Protein AF-A6GXU8-F1 (afdb_monomer_lite)

pLDDT: mean 87.94, std 10.82, range [52.38, 97.12]

Structure (mmCIF, N/CA/C/O backbone):
data_AF-A6GXU8-F1
#
_entry.id   AF-A6GXU8-F1
#
loop_
_atom_site.group_PDB
_atom_site.id
_atom_site.type_symbol
_atom_site.label_atom_id
_atom_site.label_alt_id
_atom_site.label_comp_id
_atom_site.label_asym_id
_atom_site.label_entity_id
_atom_site.label_seq_id
_atom_site.pdbx_PDB_ins_code
_atom_site.Cartn_x
_atom_site.Cartn_y
_atom_site.Cartn_z
_atom_site.occupancy
_atom_site.B_iso_or_equiv
_atom_site.auth_seq_id
_atom_site.auth_comp_id
_atom_site.auth_asym_id
_atom_site.auth_atom_id
_atom_site.pdbx_PDB_model_num
ATOM 1 N N . MET A 1 1 ? -10.132 -4.594 13.547 1.00 88.06 1 MET A N 1
ATOM 2 C CA . MET A 1 1 ? -8.941 -4.420 12.687 1.00 88.06 1 MET A CA 1
ATOM 3 C C . MET A 1 1 ? -9.405 -4.249 11.252 1.00 88.06 1 MET A C 1
ATOM 5 O O . MET A 1 1 ? -10.310 -4.968 10.826 1.00 88.06 1 MET A O 1
ATOM 9 N N . LYS A 1 2 ? -8.766 -3.343 10.511 1.00 90.88 2 LYS A N 1
ATOM 10 C CA . LYS A 1 2 ? -8.986 -3.109 9.079 1.00 90.88 2 LYS A CA 1
ATOM 11 C C . LYS A 1 2 ? -7.791 -3.615 8.288 1.00 90.88 2 LYS A C 1
ATOM 13 O O . LYS A 1 2 ? -6.652 -3.447 8.721 1.00 90.88 2 LYS A O 1
ATOM 18 N N . THR A 1 3 ? -8.052 -4.188 7.121 1.00 95.12 3 THR A N 1
ATOM 19 C CA . THR A 1 3 ? -7.005 -4.568 6.173 1.00 95.12 3 THR A CA 1
ATOM 20 C C . THR A 1 3 ? -6.884 -3.483 5.115 1.00 95.12 3 THR A C 1
ATOM 22 O O . THR A 1 3 ? -7.880 -2.922 4.665 1.00 95.12 3 THR A O 1
ATOM 25 N N . PHE A 1 4 ? -5.664 -3.191 4.695 1.00 95.56 4 PHE A N 1
ATOM 26 C CA . PHE A 1 4 ? -5.368 -2.249 3.629 1.00 95.56 4 PHE A CA 1
ATOM 27 C C . PHE A 1 4 ? -4.556 -2.952 2.551 1.00 95.56 4 PHE A C 1
ATOM 29 O O . PHE A 1 4 ? -3.670 -3.746 2.850 1.00 95.56 4 PHE A O 1
ATOM 36 N N . GLN A 1 5 ? -4.877 -2.653 1.296 1.00 96.12 5 GLN A N 1
ATOM 37 C CA . GLN A 1 5 ? -4.132 -3.084 0.123 1.00 96.12 5 GLN A CA 1
ATOM 38 C C . GLN A 1 5 ? -3.331 -1.897 -0.409 1.00 96.12 5 GLN A C 1
ATOM 40 O O . GLN A 1 5 ? -3.896 -0.837 -0.691 1.00 96.12 5 GLN A O 1
ATOM 45 N N . ILE A 1 6 ? -2.036 -2.105 -0.600 1.00 95.88 6 ILE A N 1
ATOM 46 C CA . ILE A 1 6 ? -1.136 -1.223 -1.331 1.00 95.88 6 ILE A CA 1
ATOM 47 C C . ILE A 1 6 ? -1.073 -1.737 -2.764 1.00 95.88 6 ILE A C 1
ATOM 49 O O . ILE A 1 6 ? -0.838 -2.917 -2.993 1.00 95.88 6 ILE A O 1
ATOM 53 N N . THR A 1 7 ? -1.291 -0.861 -3.736 1.00 95.38 7 THR A N 1
ATOM 54 C CA . THR A 1 7 ? -1.051 -1.146 -5.153 1.00 95.38 7 THR A CA 1
ATOM 55 C C . THR A 1 7 ? 0.171 -0.362 -5.612 1.00 95.38 7 THR A C 1
ATOM 57 O O . THR A 1 7 ? 0.132 0.873 -5.651 1.00 95.38 7 THR A O 1
ATOM 60 N N . GLN A 1 8 ? 1.229 -1.078 -5.986 1.00 94.00 8 GLN A N 1
ATOM 61 C CA . GLN A 1 8 ? 2.430 -0.529 -6.610 1.00 94.00 8 GLN A CA 1
ATOM 62 C C . GLN A 1 8 ? 2.338 -0.703 -8.129 1.00 94.00 8 GLN A C 1
ATOM 64 O O . GLN A 1 8 ? 2.040 -1.787 -8.621 1.00 94.00 8 GLN A O 1
ATOM 69 N N . ASN A 1 9 ? 2.604 0.363 -8.882 1.00 91.56 9 ASN A N 1
ATOM 70 C CA . ASN A 1 9 ? 2.655 0.322 -10.344 1.00 91.56 9 ASN A CA 1
ATOM 71 C C . ASN A 1 9 ? 4.117 0.267 -10.818 1.00 91.56 9 ASN A C 1
ATOM 73 O O . ASN A 1 9 ? 4.918 1.136 -10.457 1.00 91.56 9 ASN A O 1
ATOM 77 N N . PHE A 1 10 ? 4.460 -0.727 -11.634 1.00 86.94 10 PHE A N 1
ATOM 78 C CA . PHE A 1 10 ? 5.802 -0.912 -12.200 1.00 86.94 10 PHE A CA 1
ATOM 79 C C . PHE A 1 10 ? 5.930 -0.429 -13.652 1.00 86.94 10 PHE A C 1
ATOM 81 O O . PHE A 1 10 ? 7.005 -0.508 -14.239 1.00 86.94 10 PHE A O 1
ATOM 88 N N . GLY A 1 11 ? 4.851 0.094 -14.239 1.00 83.88 11 GLY A N 1
ATOM 89 C CA . GLY A 1 11 ? 4.752 0.357 -15.672 1.00 83.88 11 GLY A CA 1
ATOM 90 C C . GLY A 1 11 ? 4.415 -0.907 -16.467 1.00 83.88 11 GLY A C 1
ATOM 91 O O . GLY A 1 11 ? 4.296 -1.989 -15.905 1.00 83.88 11 GLY A O 1
ATOM 92 N N . GLN A 1 12 ? 4.216 -0.752 -17.783 1.00 83.56 12 GLN A N 1
ATOM 93 C CA . GLN A 1 12 ? 3.954 -1.865 -18.716 1.00 83.56 12 GLN A CA 1
ATOM 94 C C . GLN A 1 12 ? 2.824 -2.812 -18.262 1.00 83.56 12 GLN A C 1
ATOM 96 O O . GLN A 1 12 ? 2.918 -4.025 -18.414 1.00 83.56 12 GLN A O 1
ATOM 101 N N . SER A 1 13 ? 1.763 -2.255 -17.669 1.00 84.06 13 SER A N 1
ATOM 102 C CA . SER A 1 13 ? 0.629 -3.020 -17.122 1.00 84.06 13 SER A CA 1
ATOM 103 C C . SER A 1 13 ? 1.002 -4.020 -16.012 1.00 84.06 13 SER A C 1
ATOM 105 O O . SER A 1 13 ? 0.234 -4.937 -15.731 1.00 84.06 13 SER A O 1
ATOM 107 N N . SER A 1 14 ? 2.153 -3.834 -15.359 1.00 86.38 14 SER A N 1
ATOM 108 C CA . SER A 1 14 ? 2.613 -4.644 -14.232 1.00 86.38 14 SER A CA 1
ATOM 109 C C . SER A 1 14 ? 2.317 -3.956 -12.897 1.00 86.38 14 SER A C 1
ATOM 111 O O . SER A 1 14 ? 2.630 -2.774 -12.692 1.00 86.38 14 SER A O 1
ATOM 113 N N . TYR A 1 15 ? 1.710 -4.709 -11.978 1.00 89.62 15 TYR A N 1
ATOM 114 C CA . TYR A 1 15 ? 1.269 -4.236 -10.669 1.00 89.62 15 TYR A CA 1
ATOM 115 C C . TYR A 1 15 ? 1.692 -5.208 -9.568 1.00 89.62 15 TYR A C 1
ATOM 117 O O . TYR A 1 15 ? 1.713 -6.419 -9.770 1.00 89.62 15 TYR A O 1
ATOM 125 N N . GLY A 1 16 ? 2.006 -4.658 -8.399 1.00 89.81 16 GLY A N 1
ATOM 126 C CA . GLY A 1 16 ? 2.271 -5.403 -7.173 1.00 89.81 16 GLY A CA 1
ATOM 127 C C . GLY A 1 16 ? 1.230 -5.061 -6.125 1.00 89.81 16 GLY A C 1
ATOM 128 O O . GLY A 1 16 ? 0.760 -3.919 -6.065 1.00 89.81 16 GLY A O 1
ATOM 129 N N . TRP A 1 17 ? 0.883 -6.048 -5.307 1.00 92.31 17 TRP A N 1
ATOM 130 C CA . TRP A 1 17 ? -0.082 -5.885 -4.232 1.00 92.31 17 TRP A CA 1
ATOM 131 C C . TRP A 1 17 ? 0.523 -6.343 -2.921 1.00 92.31 17 TRP A C 1
ATOM 133 O O . TRP A 1 17 ? 0.880 -7.507 -2.785 1.00 92.31 17 TRP A O 1
ATOM 143 N N . GLU A 1 18 ? 0.568 -5.432 -1.960 1.00 94.25 18 GLU A N 1
ATOM 144 C CA . GLU A 1 18 ? 0.941 -5.733 -0.582 1.00 94.25 18 GLU A CA 1
ATOM 145 C C . GLU A 1 18 ? -0.256 -5.483 0.328 1.00 94.25 18 GLU A C 1
ATOM 147 O O . GLU A 1 18 ? -1.106 -4.636 0.036 1.00 94.25 18 GLU A O 1
ATOM 152 N N . TYR A 1 19 ? -0.330 -6.211 1.437 1.00 94.75 19 TYR A N 1
ATOM 153 C CA . TYR A 1 19 ? -1.418 -6.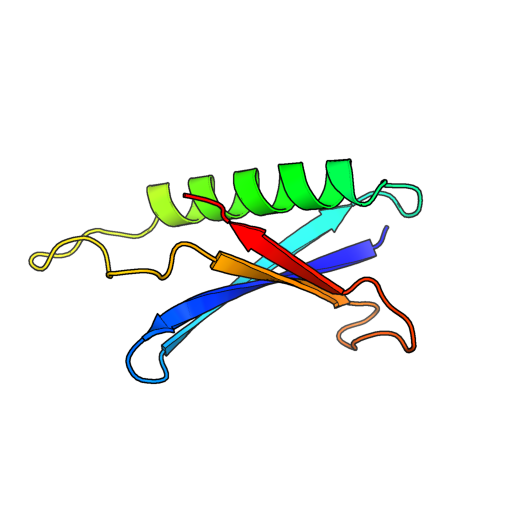076 2.399 1.00 94.75 19 TYR A CA 1
ATOM 154 C C . TYR A 1 19 ? -0.872 -5.861 3.801 1.00 94.75 19 TYR A C 1
ATOM 156 O O . TYR A 1 19 ? 0.113 -6.477 4.202 1.00 94.75 19 TYR A O 1
ATOM 164 N N . PHE A 1 20 ? -1.541 -5.007 4.567 1.00 95.56 20 PHE A N 1
ATOM 165 C CA . PHE A 1 20 ? -1.226 -4.786 5.974 1.00 95.56 20 PHE A CA 1
ATOM 166 C C . PHE A 1 20 ? -2.498 -4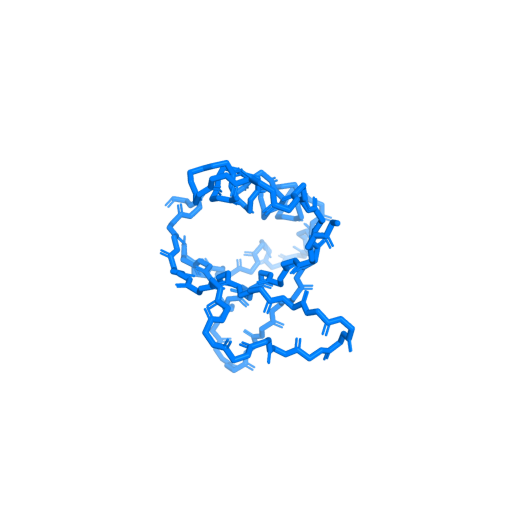.543 6.783 1.00 95.56 20 PHE A C 1
ATOM 168 O O . PHE A 1 20 ? -3.542 -4.183 6.235 1.00 95.56 20 PHE A O 1
ATOM 175 N N . ASN A 1 21 ? -2.419 -4.766 8.093 1.00 95.44 21 ASN A N 1
ATOM 176 C CA . ASN A 1 21 ? -3.542 -4.598 9.008 1.00 95.44 21 ASN A CA 1
ATOM 177 C C . ASN A 1 21 ? -3.285 -3.420 9.946 1.00 95.44 21 ASN A C 1
ATOM 179 O O . ASN A 1 21 ? -2.168 -3.248 10.424 1.00 95.44 21 ASN A O 1
ATOM 183 N N . MET A 1 22 ? -4.333 -2.652 10.239 1.00 95.25 22 MET A N 1
ATOM 184 C CA . MET A 1 22 ? -4.298 -1.544 11.193 1.00 95.25 22 MET A CA 1
ATOM 185 C C . MET A 1 22 ? -5.478 -1.620 12.175 1.00 95.25 22 MET A C 1
ATOM 187 O O . MET A 1 22 ? -6.516 -2.227 11.869 1.00 95.25 22 MET A O 1
ATOM 191 N N . PRO A 1 23 ? -5.357 -0.993 13.358 1.00 94.06 23 PRO A N 1
ATOM 192 C CA . PRO A 1 23 ? -6.483 -0.758 14.258 1.00 94.06 23 PRO A CA 1
ATOM 193 C C . PRO A 1 23 ? -7.643 -0.020 13.570 1.00 94.06 23 PRO A C 1
ATOM 195 O O . PRO A 1 23 ? -7.439 0.768 12.648 1.00 94.06 23 PRO A O 1
ATOM 198 N N . ASP A 1 24 ? -8.881 -0.253 14.019 1.00 89.62 24 ASP A N 1
ATOM 199 C CA . ASP A 1 24 ? -10.072 0.340 13.380 1.00 89.62 24 ASP A CA 1
ATOM 200 C C . ASP A 1 24 ? -10.139 1.867 13.528 1.00 89.62 24 ASP A C 1
ATOM 202 O O . ASP A 1 24 ? -10.754 2.539 12.693 1.00 89.62 24 ASP A O 1
ATOM 206 N N . ASN A 1 25 ? -9.490 2.386 14.571 1.00 92.19 25 ASN A N 1
ATOM 207 C CA . ASN A 1 25 ? -9.369 3.795 14.926 1.00 92.19 25 ASN A CA 1
ATOM 208 C C . ASN A 1 25 ? -8.098 4.464 14.374 1.00 92.19 25 ASN A C 1
ATOM 210 O O . ASN A 1 25 ? -7.860 5.621 14.708 1.00 92.19 25 ASN A O 1
ATOM 214 N N . ALA A 1 26 ? -7.294 3.763 13.565 1.00 93.31 26 ALA A N 1
ATOM 215 C CA . ALA A 1 26 ? -6.089 4.340 12.982 1.00 93.31 26 ALA A CA 1
ATOM 216 C C . ALA A 1 26 ? -6.429 5.565 12.122 1.00 93.31 26 ALA A C 1
ATOM 218 O O . ALA A 1 26 ? -7.363 5.538 11.309 1.00 93.31 26 ALA A O 1
ATOM 219 N N . THR A 1 27 ? -5.659 6.635 12.290 1.00 94.75 27 THR A N 1
ATOM 220 C CA . THR A 1 27 ? -5.820 7.854 11.498 1.00 94.75 27 THR A CA 1
ATOM 221 C C . THR A 1 27 ? -5.275 7.651 10.087 1.00 94.75 27 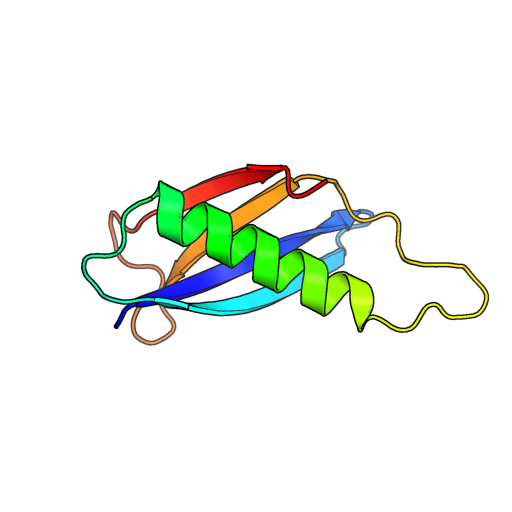THR A C 1
ATOM 223 O O . THR A 1 27 ? -4.484 6.747 9.809 1.00 94.75 27 THR A O 1
ATOM 226 N N . LYS A 1 28 ? -5.674 8.526 9.158 1.00 93.69 28 LYS A N 1
ATOM 227 C CA . LYS A 1 28 ? -5.142 8.500 7.790 1.00 93.69 28 LYS A CA 1
ATOM 228 C C . LYS A 1 28 ? -3.612 8.616 7.769 1.00 93.69 28 LYS A C 1
ATOM 230 O O . LYS A 1 28 ? -2.972 7.920 6.990 1.00 93.69 28 LYS A O 1
ATOM 235 N N . GLU A 1 29 ? -3.044 9.462 8.624 1.00 95.50 29 GLU A N 1
ATOM 236 C CA . GLU A 1 29 ? -1.599 9.700 8.727 1.00 95.50 29 GLU A CA 1
ATOM 237 C C . GLU A 1 29 ? -0.849 8.453 9.212 1.00 95.50 29 GLU A C 1
ATOM 239 O O . GLU A 1 29 ? 0.210 8.113 8.682 1.00 95.50 29 GLU A O 1
ATOM 244 N N . GLU A 1 30 ? -1.420 7.720 10.170 1.00 96.50 30 GLU A N 1
ATOM 245 C CA . GLU A 1 30 ? -0.868 6.446 10.641 1.00 96.50 30 GLU A CA 1
ATOM 246 C C . GLU A 1 30 ? -0.921 5.374 9.549 1.00 96.50 30 GLU A C 1
ATOM 248 O O . GLU A 1 30 ? 0.069 4.676 9.321 1.00 96.50 30 GLU A O 1
ATOM 253 N N . ILE A 1 31 ? -2.049 5.276 8.834 1.00 96.19 31 ILE A N 1
ATOM 254 C CA . ILE A 1 31 ? -2.215 4.344 7.708 1.00 96.19 31 ILE A CA 1
ATOM 255 C C . ILE A 1 31 ? -1.212 4.673 6.593 1.00 96.19 31 ILE A C 1
ATOM 257 O O . ILE A 1 31 ? -0.619 3.769 6.009 1.00 96.19 31 ILE A O 1
ATOM 261 N N . GLU A 1 32 ? -1.001 5.955 6.297 1.00 96.94 32 GLU A N 1
ATOM 262 C CA . GLU A 1 32 ? -0.039 6.415 5.295 1.00 96.94 32 GLU A CA 1
ATOM 263 C C . GLU A 1 32 ? 1.403 6.076 5.684 1.00 96.94 32 GLU A C 1
ATOM 265 O O . GLU A 1 32 ? 2.143 5.496 4.883 1.00 96.94 32 GLU A O 1
ATOM 270 N N . LYS A 1 33 ? 1.792 6.374 6.928 1.00 97.12 33 LYS A N 1
ATOM 271 C CA . LYS A 1 33 ? 3.123 6.055 7.453 1.00 97.12 33 LYS A CA 1
ATOM 272 C C . LYS A 1 33 ? 3.399 4.553 7.399 1.00 97.12 33 LYS A C 1
ATOM 274 O O . LYS A 1 33 ? 4.490 4.148 6.988 1.00 97.12 33 LYS A O 1
ATOM 279 N N . GLU A 1 34 ? 2.415 3.739 7.768 1.00 97.12 34 GLU A N 1
ATOM 280 C CA . GLU A 1 34 ? 2.539 2.286 7.721 1.00 97.12 34 GLU A CA 1
ATOM 281 C C . GLU A 1 34 ? 2.603 1.763 6.280 1.00 97.12 34 GLU A C 1
ATOM 283 O O . GLU A 1 34 ? 3.473 0.949 5.968 1.00 97.12 34 GLU A O 1
ATOM 288 N N . ALA A 1 35 ? 1.782 2.292 5.367 1.00 96.50 35 ALA A N 1
ATOM 289 C CA . ALA A 1 35 ? 1.833 1.923 3.954 1.00 96.50 35 ALA A CA 1
ATOM 290 C C . ALA A 1 35 ? 3.215 2.198 3.335 1.00 96.50 35 ALA A C 1
ATOM 292 O O . ALA A 1 35 ? 3.771 1.347 2.638 1.00 96.50 35 ALA A O 1
ATOM 293 N N . ILE A 1 36 ? 3.813 3.357 3.634 1.00 96.19 36 ILE A N 1
ATOM 294 C CA . ILE A 1 36 ? 5.168 3.700 3.179 1.00 96.19 36 ILE A CA 1
ATOM 295 C C . ILE A 1 36 ? 6.205 2.746 3.786 1.00 96.19 36 ILE A C 1
ATOM 297 O O . ILE A 1 36 ? 7.126 2.31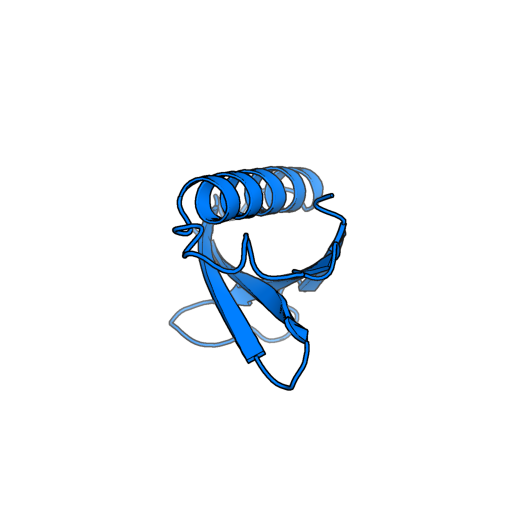4 3.088 1.00 96.19 36 ILE A O 1
ATOM 301 N N . ARG A 1 37 ? 6.078 2.402 5.075 1.00 96.50 37 ARG A N 1
ATOM 302 C CA . ARG A 1 37 ? 6.984 1.465 5.756 1.00 96.50 37 ARG A CA 1
ATOM 303 C C . ARG A 1 37 ? 6.947 0.080 5.105 1.00 96.50 37 ARG A C 1
ATOM 305 O O . ARG A 1 37 ? 8.009 -0.474 4.819 1.00 96.50 37 ARG A O 1
ATOM 312 N N . VAL A 1 38 ? 5.748 -0.445 4.848 1.00 95.62 38 VAL A N 1
ATOM 313 C CA . VAL A 1 38 ? 5.531 -1.742 4.191 1.00 95.62 38 VAL A CA 1
ATOM 314 C C . VAL A 1 38 ? 6.108 -1.728 2.775 1.00 95.62 38 VAL A C 1
ATOM 316 O O . VAL A 1 38 ? 6.919 -2.594 2.458 1.00 95.62 38 VAL A O 1
ATOM 319 N N . GLN A 1 39 ? 5.811 -0.699 1.971 1.00 94.25 39 GLN A N 1
ATOM 320 C CA . GLN A 1 39 ? 6.345 -0.575 0.608 1.00 94.25 39 GLN A CA 1
ATOM 321 C C . GLN A 1 39 ? 7.880 -0.505 0.583 1.00 94.25 39 GLN A C 1
ATOM 323 O O . GLN A 1 39 ? 8.524 -1.122 -0.262 1.00 94.25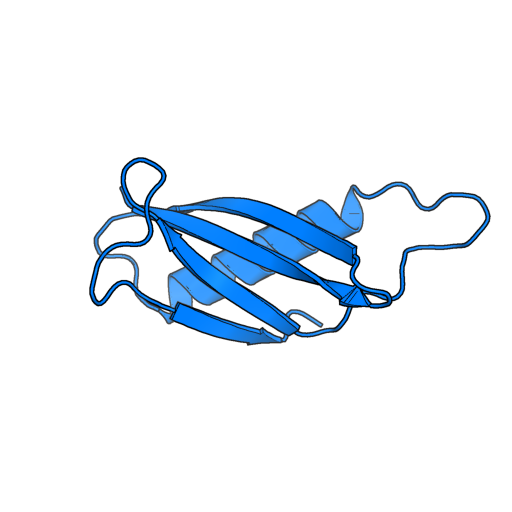 39 GLN A O 1
ATOM 328 N N . LYS A 1 40 ? 8.501 0.224 1.520 1.00 92.50 40 LYS A N 1
ATOM 329 C CA . LYS A 1 40 ? 9.969 0.294 1.623 1.00 92.50 40 LYS A CA 1
ATOM 330 C C . LYS A 1 40 ? 10.590 -1.049 2.004 1.00 92.50 40 LYS A C 1
ATOM 332 O O . LYS A 1 40 ? 11.667 -1.376 1.504 1.00 92.50 40 LYS A O 1
ATOM 337 N N . LEU A 1 41 ? 9.941 -1.803 2.891 1.00 91.81 41 LEU A N 1
ATOM 338 C CA . LEU A 1 41 ? 10.407 -3.123 3.308 1.00 91.81 41 LEU A CA 1
ATOM 339 C C . LEU A 1 41 ? 10.315 -4.128 2.156 1.00 91.81 41 LEU A C 1
ATOM 341 O O . LEU A 1 41 ? 11.293 -4.812 1.866 1.00 91.81 41 LEU A O 1
ATOM 345 N N . ASP A 1 42 ? 9.180 -4.165 1.468 1.00 89.50 42 ASP A N 1
ATOM 346 C CA . ASP A 1 42 ? 8.990 -5.000 0.285 1.00 89.50 42 ASP A CA 1
ATOM 347 C C . ASP A 1 42 ? 9.980 -4.611 -0.833 1.00 89.50 42 ASP A C 1
ATOM 349 O O . ASP A 1 42 ? 10.729 -5.463 -1.312 1.00 89.50 42 ASP A O 1
ATOM 353 N N . TYR A 1 43 ? 10.150 -3.318 -1.135 1.00 87.06 43 TYR A N 1
ATOM 354 C CA . TYR A 1 43 ? 11.180 -2.860 -2.074 1.00 87.06 43 TYR A CA 1
ATOM 355 C C . TYR A 1 43 ? 12.598 -3.315 -1.691 1.00 87.06 43 TYR A C 1
ATOM 357 O O . TYR A 1 43 ? 13.425 -3.622 -2.559 1.00 87.06 43 TYR A O 1
ATOM 365 N N . LYS A 1 44 ? 12.923 -3.334 -0.392 1.00 86.56 44 LYS A N 1
ATOM 366 C CA . LYS A 1 44 ? 14.218 -3.825 0.096 1.00 86.56 44 LYS A CA 1
ATOM 367 C C . LYS A 1 44 ? 14.375 -5.323 -0.183 1.00 86.56 44 LYS A C 1
ATOM 369 O O . LYS A 1 44 ? 15.458 -5.713 -0.615 1.00 86.56 44 LYS A O 1
ATOM 374 N N . ASN A 1 45 ? 13.311 -6.099 0.018 1.00 84.81 45 ASN A N 1
ATOM 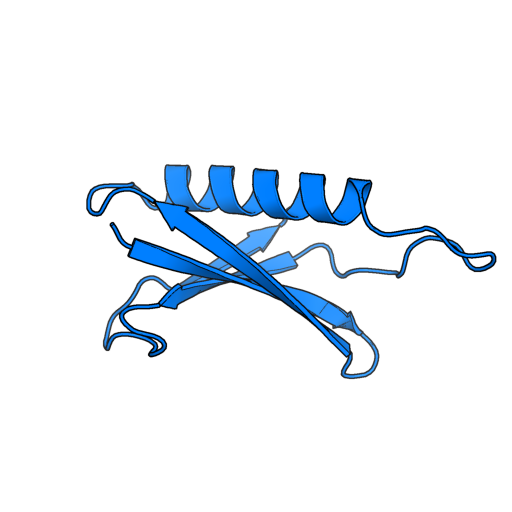375 C CA . ASN A 1 45 ? 13.287 -7.557 -0.104 1.00 84.81 45 ASN A CA 1
ATOM 376 C C . ASN A 1 45 ? 13.150 -8.063 -1.549 1.00 84.81 45 ASN A C 1
ATOM 378 O O . ASN A 1 45 ? 13.519 -9.204 -1.824 1.00 84.81 45 ASN A O 1
ATOM 382 N N . ARG A 1 46 ? 12.658 -7.240 -2.485 1.00 79.69 46 ARG A N 1
ATOM 383 C CA . ARG A 1 46 ? 12.605 -7.603 -3.907 1.00 79.69 46 ARG A CA 1
ATOM 384 C C . ARG A 1 46 ? 14.007 -7.850 -4.454 1.00 79.69 46 ARG A C 1
ATOM 386 O O . ARG A 1 46 ? 14.875 -6.972 -4.415 1.00 79.69 46 ARG A O 1
ATOM 393 N N . PHE A 1 47 ? 14.195 -9.056 -4.981 1.00 66.69 47 PHE A N 1
ATOM 394 C CA . PHE A 1 47 ? 15.443 -9.503 -5.579 1.00 66.69 47 PHE A CA 1
ATOM 395 C C . PHE A 1 47 ? 15.803 -8.598 -6.763 1.00 66.69 47 PHE A C 1
ATOM 397 O O . PHE A 1 47 ? 15.050 -8.491 -7.732 1.00 66.69 47 PHE A O 1
ATOM 404 N N . SER A 1 48 ? 16.955 -7.934 -6.699 1.00 60.69 48 SER A N 1
ATOM 405 C CA . SER A 1 48 ? 17.542 -7.283 -7.866 1.00 60.69 48 SER A CA 1
ATOM 406 C C . SER A 1 48 ? 18.219 -8.364 -8.700 1.00 60.69 48 SER A C 1
ATOM 408 O O . SER A 1 48 ? 19.352 -8.747 -8.411 1.00 60.69 48 SER A O 1
ATOM 410 N N . GLY A 1 49 ? 17.520 -8.897 -9.701 1.00 55.91 49 GLY A N 1
ATOM 411 C CA . GLY A 1 49 ? 18.168 -9.721 -10.721 1.00 55.91 49 GLY A CA 1
ATOM 412 C C . GLY A 1 49 ? 19.244 -8.932 -11.485 1.00 55.91 49 GLY A C 1
ATOM 413 O O . GLY A 1 49 ? 19.469 -7.745 -11.235 1.00 55.91 49 GLY A O 1
ATOM 414 N N . PHE A 1 50 ? 19.871 -9.574 -12.474 1.00 52.38 50 PHE A N 1
ATOM 415 C CA . PHE A 1 50 ? 20.936 -8.996 -13.316 1.00 52.38 50 PHE A CA 1
ATOM 416 C C . PHE A 1 50 ? 20.581 -7.657 -14.004 1.00 52.38 50 PHE A C 1
ATOM 418 O O . PHE A 1 50 ? 21.474 -6.951 -14.459 1.00 52.38 50 PHE A O 1
ATOM 425 N N . SER A 1 51 ? 19.299 -7.283 -14.063 1.00 53.56 51 SER A N 1
ATOM 426 C CA . SER A 1 51 ? 18.787 -6.071 -14.723 1.00 53.56 51 SER A CA 1
ATOM 427 C C . SER A 1 51 ? 18.458 -4.912 -13.766 1.00 53.56 51 SER A C 1
ATOM 429 O O . SER A 1 51 ? 17.857 -3.924 -14.183 1.00 53.56 51 SER A O 1
ATOM 431 N N . GLY A 1 52 ? 18.846 -5.005 -12.489 1.00 57.75 52 GLY A N 1
ATOM 432 C CA . GLY A 1 52 ? 18.533 -3.989 -11.482 1.00 57.75 52 GLY A CA 1
ATOM 433 C C . GLY A 1 52 ? 17.089 -4.073 -10.974 1.00 57.75 52 GLY A C 1
ATOM 434 O O . GLY A 1 52 ? 16.282 -4.879 -11.433 1.00 57.75 52 GLY A O 1
ATOM 435 N N . LYS A 1 53 ? 16.762 -3.274 -9.952 1.00 64.31 53 LYS A N 1
ATOM 436 C CA . LYS A 1 53 ? 15.402 -3.239 -9.393 1.00 64.31 53 LYS A CA 1
ATOM 437 C C . LYS A 1 53 ? 14.454 -2.580 -10.398 1.00 64.31 53 LYS A C 1
ATOM 439 O O . LYS A 1 53 ? 14.795 -1.534 -10.948 1.00 64.31 53 LYS A O 1
ATOM 444 N N . SER A 1 54 ? 13.275 -3.172 -10.611 1.00 64.56 54 SER A N 1
ATOM 445 C CA . SER A 1 54 ? 12.226 -2.632 -11.487 1.00 64.56 54 SER A CA 1
ATOM 446 C C . SER A 1 54 ? 12.008 -1.136 -11.238 1.00 64.56 54 SER A C 1
ATOM 448 O O . SER A 1 54 ? 12.049 -0.683 -10.091 1.00 64.56 54 SER A O 1
ATOM 450 N N . MET A 1 55 ? 11.772 -0.355 -12.298 1.00 75.62 55 MET A N 1
ATOM 451 C CA . MET A 1 55 ? 11.539 1.092 -12.201 1.00 75.62 55 MET A CA 1
ATOM 452 C C . MET A 1 55 ? 10.129 1.372 -11.658 1.00 75.62 55 MET A C 1
ATOM 454 O O . MET A 1 55 ? 9.220 1.799 -12.367 1.00 75.62 55 MET A O 1
ATOM 458 N N . GLU A 1 56 ? 9.934 1.072 -10.378 1.00 82.75 56 GLU A N 1
ATOM 459 C CA . GLU A 1 56 ? 8.674 1.281 -9.677 1.00 82.75 56 GLU A CA 1
ATOM 460 C C . GLU A 1 56 ? 8.338 2.770 -9.650 1.00 82.75 56 GLU A C 1
ATOM 462 O O . GLU A 1 56 ? 9.183 3.613 -9.322 1.00 82.75 56 GLU A O 1
ATOM 467 N N . ARG A 1 57 ? 7.085 3.106 -9.966 1.00 85.69 57 ARG A N 1
ATOM 468 C CA . ARG A 1 57 ? 6.596 4.478 -9.833 1.00 85.69 57 ARG A CA 1
ATOM 469 C C . ARG A 1 57 ? 6.662 4.904 -8.357 1.00 85.69 57 ARG A C 1
ATOM 471 O O . ARG A 1 57 ? 6.367 4.092 -7.482 1.00 85.69 57 ARG A O 1
ATOM 478 N N . PRO A 1 58 ? 6.978 6.175 -8.055 1.00 90.81 58 PRO A N 1
ATOM 479 C CA . PRO A 1 58 ? 7.161 6.643 -6.677 1.00 90.81 58 PRO A CA 1
ATOM 480 C C . PRO A 1 58 ? 5.851 6.739 -5.883 1.00 90.81 58 PRO A C 1
ATOM 482 O O . PRO A 1 58 ? 5.874 7.058 -4.700 1.00 90.81 58 PRO A O 1
ATOM 485 N N . THR A 1 59 ? 4.705 6.506 -6.525 1.00 94.19 59 THR A N 1
ATOM 486 C CA . THR A 1 59 ? 3.376 6.635 -5.930 1.00 94.19 59 THR A CA 1
ATOM 487 C C . THR A 1 59 ? 2.730 5.267 -5.773 1.00 94.19 59 THR A C 1
ATOM 489 O O . THR A 1 59 ? 2.659 4.502 -6.735 1.00 94.19 59 THR A O 1
ATOM 492 N N . ILE A 1 60 ? 2.210 5.010 -4.576 1.00 95.19 60 ILE A N 1
ATOM 493 C CA . ILE A 1 60 ? 1.358 3.864 -4.259 1.00 95.19 60 ILE A CA 1
ATOM 494 C C . ILE A 1 60 ? -0.087 4.313 -4.071 1.00 95.19 60 ILE A C 1
ATOM 496 O O . ILE A 1 60 ? -0.357 5.448 -3.669 1.00 95.19 60 ILE A O 1
ATOM 500 N N . ILE A 1 61 ? -1.016 3.401 -4.343 1.00 96.19 61 ILE A N 1
ATOM 501 C CA . ILE A 1 61 ? -2.438 3.582 -4.047 1.00 96.19 61 ILE A CA 1
ATOM 502 C C . ILE A 1 61 ? -2.787 2.684 -2.867 1.00 96.19 61 ILE A C 1
ATOM 504 O O . ILE A 1 61 ? -2.546 1.482 -2.924 1.00 96.19 61 ILE A O 1
ATOM 508 N N . VAL A 1 62 ? -3.387 3.254 -1.829 1.00 96.38 62 VAL A N 1
ATOM 509 C CA . VAL A 1 62 ? -3.820 2.535 -0.630 1.00 96.38 62 VAL A CA 1
ATOM 510 C C . VAL A 1 62 ? -5.342 2.471 -0.613 1.00 96.38 62 VAL A C 1
ATOM 512 O O . VAL A 1 62 ? -6.019 3.483 -0.824 1.00 96.38 62 VAL A O 1
ATOM 515 N N . LYS A 1 63 ? -5.891 1.276 -0.389 1.00 95.75 63 LYS A N 1
ATOM 516 C CA . LYS A 1 63 ? -7.337 1.027 -0.327 1.00 95.75 63 LYS A CA 1
ATOM 517 C C . LYS A 1 63 ? -7.676 0.169 0.882 1.00 95.75 63 LYS A C 1
ATOM 519 O O . LYS A 1 63 ? -7.045 -0.859 1.099 1.00 95.75 63 LYS A O 1
ATOM 524 N N . GLU A 1 64 ? -8.705 0.556 1.621 1.00 94.12 64 GLU A N 1
ATOM 525 C CA . GLU A 1 64 ? -9.293 -0.279 2.666 1.00 94.12 64 GLU A CA 1
ATOM 526 C C . GLU A 1 64 ? -9.985 -1.512 2.061 1.00 94.12 64 GLU A C 1
ATOM 528 O O . GLU A 1 64 ? -10.678 -1.427 1.042 1.00 94.12 64 GLU A O 1
ATOM 533 N N . TYR A 1 65 ? -9.815 -2.653 2.721 1.00 90.94 65 TYR A N 1
ATOM 534 C CA . TYR A 1 65 ? -10.476 -3.920 2.450 1.00 90.94 65 TYR A CA 1
ATOM 535 C C . TYR A 1 65 ? -11.061 -4.487 3.744 1.00 90.94 65 TYR A C 1
ATOM 537 O O . TYR A 1 65 ? -10.434 -4.496 4.803 1.00 90.94 65 TYR A O 1
ATOM 545 N N . LYS A 1 66 ? -12.276 -5.020 3.637 1.00 81.44 66 LYS A N 1
ATOM 546 C CA . LYS A 1 66 ? -12.971 -5.735 4.704 1.00 81.44 66 LYS A CA 1
ATOM 547 C C . LYS A 1 66 ? -13.518 -7.036 4.127 1.00 81.44 66 LYS A C 1
ATOM 549 O O . LYS A 1 66 ? -14.278 -7.010 3.162 1.00 81.44 66 LYS A O 1
ATOM 554 N N . ASN A 1 67 ? -13.117 -8.173 4.695 1.00 77.75 67 ASN A N 1
ATOM 555 C CA . ASN A 1 67 ? -13.538 -9.511 4.250 1.00 77.75 67 ASN A CA 1
ATOM 556 C C . ASN A 1 67 ? -13.305 -9.753 2.743 1.00 77.75 67 ASN A C 1
ATOM 558 O O . ASN A 1 67 ? -14.203 -10.193 2.026 1.00 77.75 67 ASN A O 1
ATOM 562 N N . GLY A 1 68 ? -12.122 -9.385 2.238 1.00 76.75 68 GLY A N 1
ATOM 563 C CA . GLY A 1 68 ? -11.759 -9.555 0.824 1.00 76.75 68 GLY A CA 1
ATOM 564 C C . GLY A 1 68 ? -12.484 -8.620 -0.154 1.00 76.75 68 GLY A C 1
ATOM 565 O O . GLY A 1 68 ? -12.295 -8.736 -1.361 1.00 76.75 68 GLY A O 1
ATOM 566 N N . ARG A 1 69 ? -13.296 -7.674 0.336 1.00 82.94 69 ARG A N 1
ATOM 567 C CA . ARG A 1 69 ? -14.030 -6.707 -0.492 1.00 82.94 69 ARG A CA 1
ATOM 568 C C . ARG A 1 69 ? -13.684 -5.275 -0.103 1.00 82.94 69 ARG A C 1
ATOM 570 O O . ARG A 1 69 ? -13.442 -4.980 1.064 1.00 82.94 69 ARG A O 1
ATOM 577 N N . LYS A 1 70 ? -13.720 -4.362 -1.076 1.00 85.31 70 LYS A N 1
ATOM 578 C CA . LYS A 1 70 ? -13.617 -2.923 -0.815 1.00 85.31 70 LYS A CA 1
ATOM 579 C C . LYS A 1 70 ? -14.928 -2.431 -0.176 1.00 85.31 70 LYS A C 1
ATOM 581 O O . LYS A 1 70 ? -15.975 -2.550 -0.818 1.00 85.31 70 LYS A O 1
ATOM 586 N N . PRO A 1 71 ? -14.917 -1.882 1.051 1.00 88.62 71 PRO A N 1
ATOM 587 C CA . PRO A 1 71 ? -16.130 -1.378 1.679 1.00 88.62 71 PRO A CA 1
ATOM 588 C C . PRO A 1 71 ? -16.632 -0.108 0.974 1.00 88.62 71 PRO A C 1
ATOM 590 O O . PRO A 1 71 ? -15.854 0.700 0.456 1.00 88.62 71 PRO A O 1
ATOM 593 N N . LYS A 1 72 ? -17.956 0.085 0.953 1.00 85.25 72 LYS A N 1
ATOM 594 C CA . LYS A 1 72 ? -18.583 1.303 0.420 1.00 85.25 72 LYS A CA 1
ATOM 595 C C . LYS A 1 72 ? -18.217 2.483 1.328 1.00 85.25 72 LYS A C 1
ATOM 597 O O . LYS A 1 72 ? -18.488 2.431 2.520 1.00 85.25 72 LYS A O 1
ATOM 602 N N . GLY A 1 73 ? -17.585 3.515 0.766 1.00 86.19 73 GLY A N 1
ATOM 603 C CA . GLY A 1 73 ? -17.068 4.655 1.538 1.00 86.19 73 GLY A CA 1
ATOM 604 C C . GLY A 1 73 ? -15.767 4.378 2.304 1.00 86.19 73 GLY A C 1
ATOM 605 O O . GLY A 1 73 ? -15.389 5.184 3.145 1.00 86.19 73 GLY A O 1
ATOM 606 N N . GLY A 1 74 ? -15.090 3.256 2.028 1.00 87.62 74 GLY A N 1
ATOM 607 C CA . GLY A 1 74 ? -13.799 2.936 2.637 1.00 87.62 74 GLY A CA 1
ATOM 608 C C . GLY A 1 74 ? -12.703 3.941 2.294 1.00 87.62 74 GLY A C 1
ATOM 609 O O . GLY A 1 74 ? -12.754 4.617 1.260 1.00 87.62 74 GLY A O 1
ATOM 610 N N . ILE A 1 75 ? -11.681 3.991 3.144 1.00 92.12 75 ILE A N 1
ATOM 611 C CA . ILE A 1 75 ? -10.537 4.882 2.955 1.00 92.12 75 ILE A CA 1
ATOM 612 C C . ILE A 1 75 ? -9.799 4.507 1.662 1.00 92.12 75 ILE A C 1
ATOM 614 O O . ILE A 1 75 ? -9.431 3.351 1.433 1.00 92.12 75 ILE A O 1
ATOM 618 N N . GLN A 1 76 ? -9.564 5.506 0.813 1.00 95.00 76 GLN A N 1
ATOM 619 C CA . GLN A 1 76 ? -8.715 5.390 -0.365 1.00 95.00 76 GLN A CA 1
ATOM 620 C C . GLN A 1 76 ? -7.894 6.666 -0.530 1.00 95.00 76 GLN A C 1
ATOM 622 O O . GLN A 1 76 ? -8.444 7.766 -0.528 1.00 95.00 76 GLN A O 1
ATOM 627 N N . PHE A 1 77 ? -6.589 6.514 -0.729 1.00 95.69 77 PHE A N 1
ATOM 628 C CA . PHE A 1 77 ? -5.703 7.627 -1.051 1.00 95.69 77 PHE A CA 1
ATOM 629 C C . PHE A 1 77 ? -4.493 7.150 -1.856 1.00 95.69 77 PHE A C 1
ATOM 631 O O . PHE A 1 77 ? -4.210 5.956 -1.937 1.00 95.69 77 PHE A O 1
ATOM 638 N N . SER A 1 78 ? -3.787 8.103 -2.453 1.00 96.19 78 SER A N 1
ATOM 639 C CA . SER A 1 78 ? -2.501 7.876 -3.106 1.00 96.19 78 SER A CA 1
ATOM 640 C C . SER A 1 78 ? -1.432 8.644 -2.343 1.00 96.19 78 SER A C 1
ATOM 642 O O . SER A 1 78 ? -1.681 9.779 -1.939 1.00 96.19 78 SER A O 1
ATOM 644 N N . THR A 1 79 ? -0.256 8.053 -2.161 1.00 95.69 79 THR A N 1
ATOM 645 C CA . THR A 1 79 ? 0.875 8.720 -1.502 1.00 95.69 79 THR A CA 1
ATOM 646 C C . THR A 1 79 ? 2.191 8.396 -2.201 1.00 95.69 79 THR A C 1
ATOM 648 O O . THR A 1 79 ? 2.320 7.361 -2.864 1.00 95.69 79 THR A O 1
ATOM 651 N N . LYS A 1 80 ? 3.165 9.304 -2.090 1.00 94.38 80 LYS A N 1
ATOM 652 C CA . LYS A 1 80 ? 4.531 9.078 -2.560 1.00 94.38 80 LYS A CA 1
ATOM 653 C C . LYS A 1 80 ? 5.331 8.384 -1.462 1.00 94.38 80 LYS A C 1
ATOM 655 O O . LYS A 1 80 ? 5.400 8.872 -0.342 1.00 94.38 80 LYS A O 1
ATOM 660 N N . TRP A 1 81 ? 5.957 7.261 -1.793 1.00 91.12 81 TRP A N 1
ATOM 661 C CA . TRP A 1 81 ? 6.797 6.502 -0.858 1.00 91.12 81 TRP A CA 1
ATOM 662 C C . TRP A 1 81 ? 8.302 6.697 -1.107 1.00 91.12 81 TRP A C 1
ATOM 664 O O . TRP A 1 81 ? 9.123 6.271 -0.284 1.00 91.12 81 TRP A O 1
ATOM 674 N N . ARG A 1 82 ? 8.639 7.345 -2.230 1.00 83.12 82 ARG A N 1
ATOM 675 C CA . ARG A 1 82 ? 9.972 7.756 -2.680 1.00 83.12 82 ARG A CA 1
ATOM 676 C C . ARG A 1 82 ? 10.025 9.248 -2.934 1.00 83.12 82 ARG A C 1
ATOM 678 O O . ARG A 1 82 ? 9.015 9.777 -3.457 1.00 83.12 82 ARG A O 1
#

Foldseek 3Di:
DWKKWKWWDLPPPDIDIDMDDDDPPDDPVRVVVVSLVRVVVVQVVDDQDPPGRGNIDQKIKMFIDDPNHGDDVTDIDMDGSD

Organism: Flavobacterium psychrophilum (strain ATCC 49511 / DSM 21280 / CIP 103535 / JIP02/86) (NCBI:txid402612)

Radius of gyration: 13.26 Å; chains: 1; bounding box: 40×19×34 Å

Secondary structure (DSSP, 8-state):
-EEEEEEEEEETTEEEEEEEEE-TT--HHHHHHHHHHHHHHHHHHS---TT-S----SEEEEEEEBTTBPPTT--EEEEE--

Sequence (82 aa):
MKTFQITQNFGQSSYGWEYFNMPDNATKEEIEKEAIRVQKLDYKNRFSGFSGKSMERPTIIVKEYKNGRKPKGGIQFSTKWR